Protein AF-A0A9Q0RYF2-F1 (afdb_monomer_lite)

pLDDT: mean 78.48, std 14.73, range [36.62, 96.44]

Structure (mmCIF, N/CA/C/O backbone):
data_AF-A0A9Q0RYF2-F1
#
_entry.id   AF-A0A9Q0RYF2-F1
#
loop_
_atom_site.group_PDB
_atom_site.id
_atom_site.type_symbol
_atom_site.label_atom_id
_atom_site.label_alt_id
_atom_site.label_comp_id
_atom_site.label_asym_id
_atom_site.label_entity_id
_atom_site.label_seq_id
_atom_site.pdbx_PDB_ins_code
_atom_site.Cartn_x
_atom_site.Cartn_y
_atom_site.Cartn_z
_atom_site.occupancy
_atom_site.B_iso_or_equiv
_atom_site.auth_seq_id
_atom_site.auth_com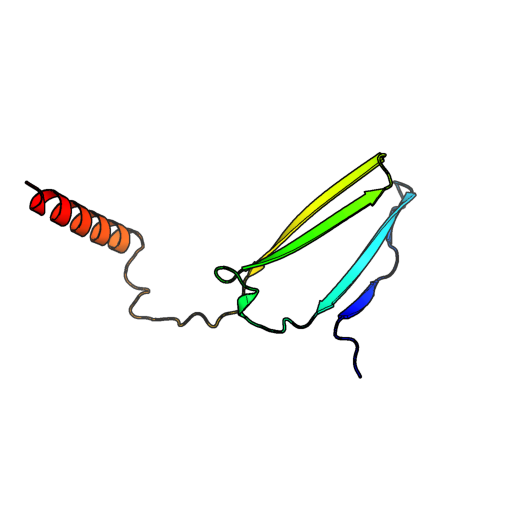p_id
_atom_site.auth_asym_id
_atom_site.auth_atom_id
_atom_site.pdbx_PDB_model_num
ATOM 1 N N . MET A 1 1 ? -10.111 -21.071 -15.976 1.00 36.62 1 MET A N 1
ATOM 2 C CA . MET A 1 1 ? -9.919 -19.615 -16.135 1.00 36.62 1 MET A CA 1
ATOM 3 C C . MET A 1 1 ? -9.477 -19.088 -14.778 1.00 36.62 1 MET A C 1
ATOM 5 O O . MET A 1 1 ? -10.282 -19.126 -13.859 1.00 36.62 1 MET A O 1
ATOM 9 N N . ALA A 1 2 ? -8.191 -18.773 -14.607 1.00 46.16 2 ALA A N 1
ATOM 10 C CA . ALA A 1 2 ? -7.652 -18.279 -13.338 1.00 46.16 2 ALA A CA 1
ATOM 11 C C . ALA A 1 2 ? -8.013 -16.795 -13.183 1.00 46.16 2 ALA A C 1
ATOM 13 O O . ALA A 1 2 ? -7.903 -16.042 -14.151 1.00 46.16 2 ALA A O 1
ATOM 14 N N . ASN A 1 3 ? -8.496 -16.393 -12.008 1.00 54.97 3 ASN A N 1
ATOM 15 C CA . ASN A 1 3 ? -8.778 -14.992 -11.723 1.00 54.97 3 ASN A CA 1
ATOM 16 C C . ASN A 1 3 ? -7.431 -14.244 -11.675 1.00 54.97 3 ASN A C 1
ATOM 18 O O . ASN A 1 3 ? -6.573 -14.640 -10.895 1.00 54.97 3 ASN A O 1
ATOM 22 N N . PRO A 1 4 ? -7.197 -13.203 -12.492 1.00 56.62 4 PRO A N 1
ATOM 23 C CA . PRO A 1 4 ? -5.914 -12.487 -12.521 1.00 56.62 4 PRO A CA 1
ATOM 24 C C . PRO A 1 4 ? -5.616 -11.686 -11.239 1.00 56.62 4 PRO A C 1
ATOM 26 O O . PRO A 1 4 ? -4.556 -11.067 -11.143 1.00 56.62 4 PRO A O 1
ATOM 29 N N . PHE A 1 5 ? -6.545 -11.696 -10.277 1.00 65.38 5 PHE A N 1
ATOM 30 C CA . PHE A 1 5 ? -6.442 -11.055 -8.973 1.00 65.38 5 PHE A CA 1
ATOM 31 C C . PHE A 1 5 ? -6.645 -12.091 -7.871 1.00 65.38 5 PHE A C 1
ATOM 33 O O . PHE A 1 5 ? -7.775 -12.351 -7.445 1.00 65.38 5 PHE A O 1
ATOM 40 N N . ASP A 1 6 ? -5.544 -12.665 -7.398 1.00 78.12 6 ASP A N 1
ATOM 41 C CA . ASP A 1 6 ? -5.572 -13.506 -6.210 1.00 78.12 6 ASP A CA 1
ATOM 42 C C . ASP A 1 6 ? -5.412 -12.611 -4.979 1.00 78.12 6 ASP A C 1
ATOM 44 O O . ASP A 1 6 ? -4.406 -11.923 -4.786 1.00 78.12 6 ASP A O 1
ATOM 48 N N . ILE A 1 7 ? -6.458 -12.583 -4.154 1.00 85.06 7 ILE A N 1
ATOM 49 C CA . ILE A 1 7 ? -6.458 -11.870 -2.878 1.00 85.06 7 ILE A CA 1
ATOM 50 C C . ILE A 1 7 ? -6.131 -12.880 -1.789 1.00 85.06 7 ILE A C 1
ATOM 52 O O . ILE A 1 7 ? -6.920 -13.785 -1.506 1.00 85.06 7 ILE A O 1
ATOM 56 N N . ILE A 1 8 ? -4.992 -12.684 -1.136 1.00 90.50 8 ILE A N 1
ATOM 57 C CA . ILE A 1 8 ? -4.598 -13.468 0.030 1.00 90.50 8 ILE A CA 1
ATOM 58 C C . ILE A 1 8 ? -5.131 -12.755 1.267 1.00 90.50 8 ILE A C 1
ATOM 60 O O . ILE A 1 8 ? -4.896 -11.565 1.466 1.00 90.50 8 ILE A O 1
ATOM 64 N N . LYS A 1 9 ? -5.870 -13.474 2.108 1.00 91.31 9 LYS A N 1
ATOM 65 C CA . LYS A 1 9 ? -6.337 -12.956 3.397 1.00 91.31 9 LYS A CA 1
ATOM 66 C C . LYS A 1 9 ? -5.449 -13.530 4.485 1.00 91.31 9 LYS A C 1
ATOM 68 O O . LYS A 1 9 ? -5.321 -14.747 4.577 1.00 91.31 9 LYS A O 1
ATOM 73 N N . TYR A 1 10 ? -4.856 -12.655 5.282 1.00 92.81 10 TYR A N 1
ATOM 74 C CA . TYR A 1 10 ? -4.101 -13.055 6.461 1.00 92.81 10 TYR A CA 1
ATOM 75 C C . TYR A 1 10 ? -5.007 -13.058 7.693 1.00 92.81 10 TYR A C 1
ATOM 77 O O . TYR A 1 10 ? -6.085 -12.450 7.688 1.00 92.81 10 TYR A O 1
ATOM 85 N N . ASP A 1 11 ? -4.557 -13.736 8.745 1.00 94.44 11 ASP A N 1
ATOM 86 C CA . ASP A 1 11 ? -5.271 -13.782 10.016 1.00 94.44 11 ASP A CA 1
ATOM 87 C C . ASP A 1 11 ? -5.405 -12.390 10.645 1.00 94.44 11 ASP A C 1
ATOM 89 O O . ASP A 1 11 ? -4.569 -11.500 10.464 1.00 94.44 11 ASP A O 1
ATOM 93 N N . VAL A 1 12 ? -6.495 -12.198 11.390 1.00 94.12 12 VAL A N 1
ATOM 94 C CA . VAL A 1 12 ? -6.771 -10.939 12.090 1.00 94.12 12 VAL A CA 1
ATOM 95 C C . VAL A 1 12 ? -5.861 -10.833 13.306 1.00 94.12 12 VAL A C 1
ATOM 97 O O . VAL A 1 12 ? -5.884 -11.699 14.181 1.00 94.12 12 VAL A O 1
ATOM 100 N N . ILE A 1 13 ? -5.113 -9.738 13.394 1.00 95.06 13 ILE A N 1
ATOM 101 C CA . ILE A 1 13 ? -4.261 -9.444 14.546 1.00 95.06 13 ILE A CA 1
ATOM 102 C C . ILE A 1 13 ? -5.054 -8.554 15.500 1.00 95.06 13 ILE A C 1
ATOM 104 O O . ILE A 1 13 ? -5.504 -7.474 15.116 1.00 95.06 13 ILE A O 1
ATOM 108 N N . LYS A 1 14 ? -5.242 -9.012 16.739 1.00 94.25 14 LYS A N 1
ATOM 109 C CA . LYS A 1 14 ? -5.893 -8.249 17.811 1.00 94.25 14 LYS A CA 1
ATOM 110 C C . LYS A 1 14 ? -4.835 -7.663 18.730 1.00 94.25 14 LYS A C 1
ATOM 112 O O . LYS A 1 14 ? -3.987 -8.398 19.228 1.00 94.25 14 LYS A O 1
ATOM 117 N N . ASP A 1 15 ? -4.912 -6.364 18.967 1.00 92.88 15 ASP A N 1
ATOM 118 C CA . ASP A 1 15 ? -4.081 -5.682 19.950 1.00 92.88 15 ASP A CA 1
ATOM 119 C C . ASP A 1 15 ? -4.713 -5.837 21.344 1.00 92.88 15 ASP A C 1
ATOM 121 O O . ASP A 1 15 ? -5.881 -5.493 21.558 1.00 92.88 15 ASP A O 1
ATOM 125 N N . ALA A 1 16 ? -3.949 -6.405 22.281 1.00 90.19 16 ALA A N 1
ATOM 126 C CA . ALA A 1 16 ? -4.409 -6.696 23.636 1.00 90.19 16 ALA A CA 1
ATOM 127 C C . ALA A 1 16 ? -4.620 -5.429 24.481 1.00 90.19 16 ALA A C 1
ATOM 129 O O . ALA A 1 16 ? -5.521 -5.412 25.323 1.00 90.19 16 ALA A O 1
ATOM 130 N N . ASP A 1 17 ? -3.843 -4.373 24.230 1.00 93.56 17 ASP A N 1
ATOM 131 C CA . ASP A 1 17 ? -3.864 -3.142 25.020 1.00 93.56 17 ASP A CA 1
ATOM 132 C C . ASP A 1 17 ? -4.943 -2.184 24.510 1.00 93.56 17 ASP A C 1
ATOM 134 O O . ASP A 1 17 ? -5.685 -1.582 25.290 1.00 93.56 17 ASP A O 1
ATOM 138 N N . THR A 1 18 ? -5.081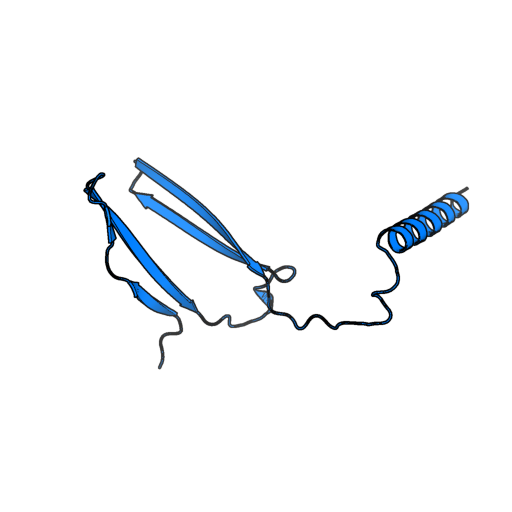 -2.071 23.186 1.00 93.12 18 THR A N 1
ATOM 139 C CA . THR A 1 18 ? -6.012 -1.115 22.563 1.00 93.12 18 THR A CA 1
ATOM 140 C C . THR A 1 18 ? -7.373 -1.715 22.207 1.00 93.12 18 THR A C 1
ATOM 142 O O . THR A 1 18 ? -8.311 -0.971 21.917 1.00 93.12 18 THR A O 1
ATOM 145 N N . LYS A 1 19 ? -7.515 -3.051 22.246 1.00 91.50 19 LYS A N 1
ATOM 146 C CA . LYS A 1 19 ? -8.692 -3.805 21.760 1.00 91.50 19 LYS A CA 1
ATOM 147 C C . LYS A 1 19 ? -9.012 -3.564 20.278 1.00 91.50 19 LYS A C 1
ATOM 149 O O . LYS A 1 19 ? -10.141 -3.805 19.846 1.00 91.50 19 LYS A O 1
ATOM 154 N N . LEU A 1 20 ? -8.043 -3.083 19.502 1.00 92.44 20 LEU A N 1
ATOM 155 C CA . LEU A 1 20 ? -8.195 -2.847 18.070 1.00 92.44 20 LEU A CA 1
ATOM 156 C C . LEU A 1 20 ? -7.886 -4.111 17.260 1.00 92.44 20 LEU A C 1
ATOM 158 O O . LEU A 1 20 ? -7.112 -4.976 17.672 1.00 92.44 20 LEU A O 1
ATOM 162 N N . GLU A 1 21 ? -8.499 -4.202 16.081 1.00 93.38 21 GLU A N 1
ATOM 163 C CA . GLU A 1 21 ? -8.293 -5.284 15.119 1.00 93.38 21 GLU A CA 1
ATOM 164 C C . GLU A 1 21 ? -7.581 -4.764 13.870 1.00 93.38 21 GLU A C 1
ATOM 166 O O . GLU A 1 21 ? -8.028 -3.809 13.237 1.00 93.38 21 GLU A O 1
ATOM 171 N N . THR A 1 22 ? -6.502 -5.438 13.479 1.00 92.19 22 THR A N 1
ATOM 172 C CA . THR A 1 22 ? -5.795 -5.211 12.218 1.00 92.19 22 THR A CA 1
ATOM 173 C C . THR A 1 22 ? -6.115 -6.340 11.249 1.00 92.19 22 THR A C 1
ATOM 175 O O . THR A 1 22 ? -5.938 -7.519 11.564 1.00 92.19 22 THR A O 1
ATOM 178 N N . ARG A 1 23 ? -6.571 -5.977 10.046 1.00 91.06 23 ARG A N 1
ATOM 179 C CA . ARG A 1 23 ? -6.757 -6.910 8.931 1.00 91.06 23 ARG A CA 1
ATOM 180 C C . ARG A 1 23 ? -5.761 -6.610 7.825 1.00 91.06 23 ARG A C 1
ATOM 182 O O . ARG A 1 23 ? -5.674 -5.472 7.372 1.00 91.06 23 ARG A O 1
ATOM 189 N N . THR A 1 24 ? -5.096 -7.653 7.347 1.00 92.12 24 THR A N 1
ATOM 190 C CA . THR A 1 24 ? -4.119 -7.555 6.261 1.00 92.12 24 THR A CA 1
ATOM 191 C C . THR A 1 24 ? -4.606 -8.346 5.054 1.00 92.12 24 THR A C 1
ATOM 193 O O . THR A 1 24 ? -5.058 -9.487 5.182 1.00 92.12 24 THR A O 1
ATOM 196 N N . ILE A 1 25 ? -4.497 -7.739 3.871 1.00 90.81 25 ILE A N 1
ATOM 197 C CA . ILE A 1 25 ? -4.736 -8.397 2.585 1.00 90.81 25 ILE A CA 1
ATOM 198 C C . ILE A 1 25 ? -3.469 -8.335 1.733 1.00 90.81 25 ILE A C 1
ATOM 200 O O . ILE A 1 25 ? -2.808 -7.301 1.661 1.00 90.81 25 ILE A O 1
ATOM 204 N N . GLY A 1 26 ? -3.131 -9.452 1.100 1.00 89.75 26 GLY A N 1
ATOM 205 C CA . GLY A 1 26 ? -2.111 -9.542 0.065 1.00 89.75 26 GLY A CA 1
ATOM 206 C C . GLY A 1 26 ? -2.772 -9.413 -1.300 1.00 89.75 26 GLY A C 1
ATOM 207 O O . GLY A 1 26 ? -3.782 -10.068 -1.560 1.00 89.75 26 GLY A O 1
ATOM 208 N N . LEU A 1 27 ? -2.218 -8.561 -2.159 1.00 86.56 27 LEU A N 1
ATOM 209 C CA . LEU A 1 27 ? -2.707 -8.346 -3.518 1.00 86.56 27 LEU A CA 1
ATOM 210 C C . LEU A 1 27 ? -1.712 -8.948 -4.503 1.00 86.56 27 LEU A C 1
ATOM 212 O O . LEU A 1 27 ? -0.589 -8.459 -4.615 1.00 86.56 27 LEU A O 1
ATOM 216 N N . HIS A 1 28 ? -2.119 -10.000 -5.211 1.00 86.38 28 HIS A N 1
ATOM 217 C CA . HIS A 1 28 ? -1.356 -10.558 -6.320 1.00 86.38 28 HIS A CA 1
ATOM 218 C C . HIS A 1 28 ? -2.048 -10.169 -7.621 1.00 86.38 28 HIS A C 1
ATOM 220 O O . HIS A 1 28 ? -3.202 -10.529 -7.853 1.00 86.38 28 HIS A O 1
ATOM 226 N N . PHE A 1 29 ? -1.349 -9.416 -8.464 1.00 79.62 29 PHE A N 1
ATOM 227 C CA . PHE A 1 29 ? -1.854 -9.002 -9.764 1.00 79.62 29 PHE A CA 1
ATOM 228 C C . PHE A 1 29 ? -0.751 -9.099 -10.810 1.00 79.62 29 PHE A C 1
ATOM 230 O O . PHE A 1 29 ? 0.412 -8.789 -10.551 1.00 79.62 29 PHE A O 1
ATOM 237 N N . LEU A 1 30 ? -1.133 -9.529 -12.008 1.00 81.19 30 LEU A N 1
ATOM 238 C CA . LEU A 1 30 ? -0.263 -9.486 -13.174 1.00 81.19 30 LEU A CA 1
ATOM 239 C C . LEU A 1 30 ? -0.444 -8.147 -13.878 1.00 81.19 30 LEU A C 1
ATOM 241 O O . LEU A 1 30 ? -1.568 -7.724 -14.151 1.00 81.19 30 LEU A O 1
ATOM 245 N N . LEU A 1 31 ? 0.667 -7.489 -14.193 1.00 80.81 31 LEU A N 1
ATOM 246 C CA . LEU A 1 31 ? 0.647 -6.267 -14.986 1.00 80.81 31 LEU A CA 1
ATOM 247 C C . LEU A 1 31 ? 0.609 -6.647 -16.471 1.00 80.81 31 LEU A C 1
ATOM 249 O O . LEU A 1 31 ? 1.558 -7.257 -16.961 1.00 80.81 31 LEU A O 1
ATOM 253 N N . PRO A 1 32 ? -0.462 -6.302 -17.207 1.00 71.00 32 PRO A N 1
ATOM 254 C CA . PRO A 1 32 ? -0.628 -6.737 -18.592 1.00 71.00 32 PRO A CA 1
ATOM 255 C C . PRO A 1 32 ? 0.315 -6.026 -19.574 1.00 71.00 32 PRO A C 1
ATOM 257 O O . PRO A 1 32 ? 0.454 -6.468 -20.710 1.00 71.00 32 PRO A O 1
ATOM 260 N N . SER A 1 33 ? 0.942 -4.914 -19.176 1.00 75.75 33 SER A N 1
ATOM 261 C CA . SER A 1 33 ? 1.853 -4.154 -20.032 1.00 75.75 33 SER A CA 1
ATOM 262 C C . SER A 1 33 ? 2.880 -3.359 -19.215 1.00 75.75 33 SER A C 1
ATOM 264 O O . SER A 1 33 ? 2.496 -2.728 -18.224 1.00 75.75 33 SER A O 1
ATOM 266 N N . PRO A 1 34 ? 4.149 -3.285 -19.665 1.00 72.56 34 PRO A N 1
ATOM 267 C CA . PRO A 1 34 ? 5.163 -2.393 -19.095 1.00 72.56 34 PRO A CA 1
ATOM 268 C C . PRO A 1 34 ? 4.795 -0.903 -19.160 1.00 72.56 34 PRO A C 1
ATOM 270 O O . PRO A 1 34 ? 5.336 -0.105 -18.405 1.00 72.56 34 PRO A O 1
ATOM 273 N N . LEU A 1 35 ? 3.850 -0.507 -20.026 1.00 73.38 35 LEU A N 1
ATOM 274 C CA . LEU A 1 35 ? 3.412 0.890 -20.170 1.00 73.38 35 LEU A CA 1
ATOM 275 C C . LEU A 1 35 ? 2.761 1.466 -18.901 1.00 73.38 35 LEU A C 1
ATOM 277 O O . LEU A 1 35 ? 2.644 2.682 -18.777 1.00 73.38 35 LEU A O 1
ATOM 281 N N . LEU A 1 36 ? 2.343 0.609 -17.964 1.00 81.19 36 LEU A N 1
ATOM 282 C CA . LEU A 1 36 ? 1.820 1.031 -16.663 1.00 81.19 36 LEU A CA 1
ATOM 283 C C . LEU A 1 36 ? 2.917 1.582 -15.738 1.00 81.19 36 LEU A C 1
ATOM 285 O O . LEU A 1 36 ? 2.607 2.319 -14.802 1.00 81.19 36 LEU A O 1
ATOM 289 N N . PHE A 1 37 ? 4.188 1.272 -16.011 1.00 84.06 37 PHE A N 1
ATOM 290 C CA . PHE A 1 37 ? 5.319 1.885 -15.328 1.00 84.06 37 PHE A CA 1
ATOM 291 C C . PHE A 1 37 ? 5.663 3.221 -15.982 1.00 84.06 37 PHE A C 1
ATOM 293 O O . PHE A 1 37 ? 6.375 3.312 -16.988 1.00 84.06 37 PHE A O 1
ATOM 300 N N . VAL A 1 38 ? 5.189 4.302 -15.373 1.00 81.81 38 VAL A N 1
ATOM 301 C CA . VAL A 1 38 ? 5.522 5.656 -15.809 1.00 81.81 38 VAL A CA 1
ATOM 302 C C . VAL A 1 38 ? 6.896 6.003 -15.251 1.00 81.81 38 VAL A C 1
ATOM 304 O O . VAL A 1 38 ? 7.086 6.067 -14.040 1.00 81.81 38 VAL A O 1
ATOM 307 N N . LYS A 1 39 ? 7.874 6.214 -16.140 1.00 82.38 39 LYS A N 1
ATOM 308 C CA . LYS A 1 39 ? 9.283 6.458 -15.769 1.00 82.38 39 LYS A CA 1
ATOM 309 C C . LYS A 1 39 ? 9.875 5.350 -14.882 1.00 82.38 39 LYS A C 1
ATOM 311 O O . LYS A 1 39 ? 10.659 5.635 -13.985 1.00 82.38 39 LYS A O 1
ATOM 316 N N . GLY A 1 40 ? 9.485 4.099 -15.129 1.00 83.31 40 GLY A N 1
ATOM 317 C CA . GLY A 1 40 ? 9.962 2.965 -14.339 1.00 83.31 40 GLY A CA 1
ATOM 318 C C . GLY A 1 40 ? 9.309 2.848 -12.964 1.00 83.31 40 GLY A C 1
ATOM 319 O O . GLY A 1 40 ? 9.836 2.141 -12.121 1.00 83.31 40 GLY A O 1
ATOM 320 N N . LYS A 1 41 ? 8.182 3.529 -12.709 1.00 87.62 41 LYS A N 1
ATOM 321 C CA . LYS A 1 41 ? 7.453 3.433 -11.439 1.00 87.62 41 LYS A CA 1
ATOM 322 C C . LYS A 1 41 ? 5.994 3.096 -11.667 1.00 87.62 41 LYS A C 1
ATOM 324 O O . LYS A 1 41 ? 5.321 3.728 -12.480 1.00 87.62 41 LYS A O 1
ATOM 329 N N . LEU A 1 42 ? 5.498 2.134 -10.906 1.00 88.75 42 LEU A N 1
ATOM 330 C CA . LEU A 1 42 ? 4.082 1.841 -10.783 1.00 88.75 42 LEU A CA 1
ATOM 331 C C . LEU A 1 42 ? 3.544 2.543 -9.540 1.00 88.75 42 LEU A C 1
ATOM 333 O O . LEU A 1 42 ? 4.086 2.385 -8.449 1.00 88.75 42 LEU A O 1
ATOM 337 N N . MET A 1 43 ? 2.461 3.294 -9.699 1.00 91.00 43 MET A N 1
ATOM 338 C CA . MET A 1 43 ? 1.776 3.944 -8.587 1.00 91.00 43 MET A CA 1
ATOM 339 C C . MET A 1 43 ? 0.621 3.069 -8.093 1.00 91.00 43 MET A C 1
ATOM 341 O O . MET A 1 43 ? -0.245 2.679 -8.872 1.00 91.00 43 MET A O 1
ATOM 345 N N . LEU A 1 44 ? 0.592 2.801 -6.790 1.00 89.38 44 LEU A N 1
ATOM 346 C CA . LEU A 1 44 ? -0.511 2.154 -6.089 1.00 89.38 44 LEU A CA 1
ATOM 347 C C . LEU A 1 44 ? -1.136 3.140 -5.109 1.00 89.38 44 LEU A C 1
ATOM 349 O O . LEU A 1 44 ? -0.440 3.727 -4.285 1.00 89.38 44 LEU A O 1
ATOM 353 N N . GLN A 1 45 ? -2.454 3.285 -5.174 1.00 92.88 45 GLN A N 1
ATOM 354 C CA . GLN A 1 45 ? -3.226 4.132 -4.273 1.00 92.88 45 GLN A CA 1
ATOM 355 C C . GLN A 1 45 ? -4.220 3.259 -3.512 1.00 92.88 45 GLN A C 1
ATOM 357 O O . GLN A 1 45 ? -5.009 2.530 -4.111 1.00 92.88 45 GLN A O 1
ATOM 362 N N . CYS A 1 46 ? -4.168 3.331 -2.186 1.00 90.81 46 CYS A N 1
ATOM 363 C CA . CYS A 1 46 ? -5.125 2.695 -1.295 1.00 90.81 46 CYS A CA 1
ATOM 364 C C . CYS A 1 46 ? -5.952 3.785 -0.620 1.00 90.81 46 CYS A C 1
ATOM 366 O O . CYS A 1 46 ? -5.390 4.688 0.001 1.00 90.81 46 CYS A O 1
ATOM 368 N N . THR A 1 47 ? -7.274 3.702 -0.746 1.00 94.38 47 THR A N 1
ATOM 369 C CA . THR A 1 47 ? -8.212 4.621 -0.101 1.00 94.38 47 THR A CA 1
ATOM 370 C C . THR A 1 47 ? -9.117 3.852 0.853 1.00 94.38 47 THR A C 1
ATOM 372 O O . THR A 1 47 ? -9.671 2.807 0.516 1.00 94.38 47 THR A O 1
ATOM 375 N N . ALA A 1 48 ? -9.262 4.371 2.068 1.00 92.19 48 ALA A N 1
ATOM 376 C CA . ALA A 1 48 ? -10.158 3.854 3.089 1.00 92.19 48 ALA A CA 1
ATOM 377 C C . ALA A 1 48 ? -11.198 4.926 3.414 1.00 92.19 48 ALA A C 1
ATOM 379 O O . ALA A 1 48 ? -10.847 6.033 3.822 1.00 92.19 48 ALA A O 1
ATOM 380 N N . ARG A 1 49 ? -12.483 4.600 3.240 1.00 94.50 49 ARG A N 1
ATOM 381 C CA . ARG A 1 49 ? -13.599 5.512 3.508 1.00 94.50 49 ARG A CA 1
ATOM 382 C C . ARG A 1 49 ? -14.655 4.840 4.379 1.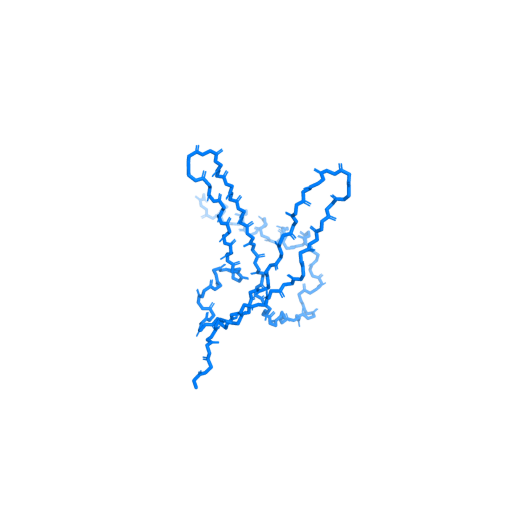00 94.50 49 ARG A C 1
ATOM 384 O O . ARG A 1 49 ? -15.107 3.745 4.056 1.00 94.50 49 ARG A O 1
ATOM 391 N N . ILE A 1 50 ? -15.084 5.522 5.440 1.00 93.56 50 ILE A N 1
ATOM 392 C CA . ILE A 1 50 ? -16.221 5.125 6.281 1.00 93.56 50 ILE A CA 1
ATOM 393 C C . ILE A 1 50 ? -17.224 6.280 6.271 1.00 93.56 50 ILE A C 1
ATOM 395 O O . ILE A 1 50 ? -17.051 7.259 6.999 1.00 93.56 50 ILE A O 1
ATOM 399 N N . HIS A 1 51 ? -18.255 6.175 5.425 1.00 94.38 51 HIS A N 1
ATOM 400 C CA . HIS A 1 51 ? -19.242 7.239 5.185 1.00 94.38 51 HIS A CA 1
ATOM 401 C C . HIS A 1 51 ? -18.565 8.616 5.028 1.00 94.38 51 HIS A C 1
ATOM 403 O O . HIS A 1 51 ? -17.677 8.761 4.184 1.00 94.38 51 HIS A O 1
ATOM 409 N N . ASP A 1 52 ? -18.951 9.581 5.866 1.00 90.44 52 ASP A N 1
ATOM 410 C CA . ASP A 1 52 ? -18.364 10.922 5.947 1.00 90.44 52 ASP A CA 1
ATOM 411 C C . ASP A 1 52 ? -17.582 11.128 7.261 1.00 90.44 52 ASP A C 1
ATOM 413 O O . ASP A 1 52 ? -17.244 12.249 7.627 1.00 90.44 52 ASP A O 1
ATOM 417 N N . LEU A 1 53 ? -17.304 10.042 7.992 1.00 94.62 53 LEU A N 1
ATOM 418 C CA . LEU A 1 53 ? -16.620 10.074 9.290 1.00 94.62 53 LEU A CA 1
ATOM 419 C C . LEU A 1 53 ? -15.113 9.855 9.166 1.00 94.62 53 LEU A C 1
ATOM 421 O O . LEU A 1 53 ? -14.350 10.283 10.028 1.00 94.62 53 LEU A O 1
ATOM 425 N N . TYR A 1 54 ? -14.682 9.154 8.120 1.00 92.00 54 TYR A N 1
ATOM 426 C CA . TYR A 1 54 ? -13.283 8.802 7.939 1.00 92.00 54 TYR A CA 1
ATOM 427 C C . TYR A 1 54 ? -12.936 8.702 6.459 1.00 92.00 54 TYR A C 1
ATOM 429 O O . TYR A 1 54 ? -13.616 8.009 5.698 1.00 92.00 54 TYR A O 1
ATOM 437 N N . TYR A 1 55 ? -11.852 9.369 6.077 1.00 95.31 55 TYR A N 1
ATOM 438 C CA . TYR A 1 55 ? -11.202 9.239 4.783 1.00 95.31 55 TYR A CA 1
ATOM 439 C C . TYR A 1 55 ? -9.694 9.195 5.011 1.00 95.31 55 TYR A C 1
ATOM 441 O O . TYR A 1 55 ? -9.133 10.077 5.660 1.00 95.31 55 TYR A O 1
ATOM 449 N N . SER A 1 56 ? -9.042 8.168 4.484 1.00 94.62 56 SER A N 1
ATOM 450 C CA . SER A 1 56 ? -7.591 8.052 4.487 1.00 94.62 56 SER A CA 1
ATOM 451 C C . SER A 1 56 ? -7.120 7.557 3.134 1.00 94.62 56 SER A C 1
ATOM 453 O O . SER A 1 56 ? -7.760 6.715 2.504 1.00 94.62 56 SER A O 1
ATOM 455 N N . GLU A 1 57 ? -5.994 8.093 2.693 1.00 96.44 57 GLU A N 1
ATOM 456 C CA . GLU A 1 57 ? -5.384 7.769 1.420 1.00 96.44 57 GLU A CA 1
ATOM 457 C C . GLU A 1 57 ? -3.891 7.558 1.613 1.00 96.44 57 GLU A C 1
ATOM 459 O O . GLU A 1 57 ? -3.216 8.324 2.303 1.00 96.44 57 GLU A O 1
ATOM 464 N N . VAL A 1 58 ? -3.376 6.509 0.981 1.00 95.62 58 VAL A N 1
ATOM 465 C CA . VAL A 1 58 ? -1.952 6.204 0.953 1.00 95.62 58 VAL A CA 1
ATOM 466 C C . VAL A 1 58 ? -1.546 5.897 -0.479 1.00 95.62 58 VAL A C 1
ATOM 468 O O . VAL A 1 58 ? -2.128 5.025 -1.123 1.00 95.62 58 VAL A O 1
ATOM 471 N N . ILE A 1 59 ? -0.507 6.585 -0.952 1.00 95.00 59 ILE A N 1
ATOM 472 C CA . ILE A 1 59 ? 0.119 6.342 -2.253 1.00 95.00 59 ILE A CA 1
ATOM 473 C C . ILE A 1 59 ? 1.476 5.671 -2.033 1.00 95.00 59 ILE A C 1
ATOM 475 O O . ILE A 1 59 ? 2.268 6.087 -1.181 1.00 95.00 59 ILE A O 1
ATOM 479 N N . LYS A 1 60 ? 1.750 4.621 -2.803 1.00 91.81 60 LYS A N 1
ATOM 480 C CA . LYS A 1 60 ? 3.022 3.900 -2.833 1.00 91.81 60 LYS A CA 1
ATOM 481 C C . LYS A 1 60 ? 3.516 3.772 -4.265 1.00 91.81 60 LYS A C 1
ATOM 483 O O . LYS A 1 60 ? 2.723 3.609 -5.186 1.00 91.81 60 LYS A O 1
ATOM 488 N N . PHE A 1 61 ? 4.831 3.823 -4.431 1.00 91.12 61 PHE A N 1
ATOM 489 C CA . PHE A 1 61 ? 5.490 3.605 -5.712 1.00 91.12 61 PHE A CA 1
ATOM 490 C C . PHE A 1 61 ? 6.268 2.295 -5.657 1.00 91.12 61 PHE A C 1
ATOM 492 O O . PHE A 1 61 ? 6.978 2.041 -4.684 1.00 91.12 61 PHE A O 1
ATOM 499 N N . ILE A 1 62 ? 6.109 1.475 -6.688 1.00 88.62 62 ILE A N 1
ATOM 500 C CA . ILE A 1 62 ? 6.887 0.260 -6.911 1.00 88.62 62 ILE A CA 1
ATOM 501 C C . ILE A 1 62 ? 7.801 0.543 -8.095 1.00 88.62 62 ILE A C 1
ATOM 503 O O . ILE A 1 62 ? 7.322 0.876 -9.179 1.00 88.62 62 ILE A O 1
ATOM 507 N N . GLU A 1 63 ? 9.106 0.443 -7.878 1.00 87.62 63 GLU A N 1
ATOM 508 C CA . GLU A 1 63 ? 10.087 0.575 -8.952 1.00 87.62 63 GLU A CA 1
ATOM 509 C C . GLU A 1 63 ? 10.012 -0.649 -9.875 1.00 87.62 63 GLU A C 1
ATOM 511 O O . GLU A 1 63 ? 9.821 -1.781 -9.431 1.00 87.62 63 GLU A O 1
ATOM 516 N N . GLU A 1 64 ? 10.140 -0.411 -11.172 1.00 84.12 64 GLU A N 1
ATOM 517 C CA . GLU A 1 64 ? 10.230 -1.453 -12.180 1.00 84.12 64 GLU A CA 1
ATOM 518 C C . GLU A 1 64 ? 11.584 -2.147 -12.067 1.00 84.12 64 GLU A C 1
ATOM 520 O O . GLU A 1 64 ? 12.631 -1.497 -12.135 1.00 84.12 64 GLU A O 1
ATOM 525 N N . ASP A 1 65 ? 11.569 -3.472 -11.947 1.00 78.69 65 ASP A N 1
ATOM 526 C CA . ASP A 1 65 ? 12.781 -4.289 -11.981 1.00 78.69 65 ASP A CA 1
ATOM 527 C C . ASP A 1 65 ? 13.286 -4.403 -13.427 1.00 78.69 65 ASP A C 1
ATOM 529 O O . ASP A 1 65 ? 13.096 -5.405 -14.120 1.00 78.69 65 ASP A O 1
ATOM 533 N N . ARG A 1 66 ? 13.845 -3.304 -13.944 1.00 70.94 66 ARG A N 1
ATOM 534 C CA . ARG A 1 66 ? 14.527 -3.298 -15.239 1.00 70.94 66 ARG A CA 1
ATOM 535 C C . ARG A 1 66 ? 15.974 -3.730 -15.030 1.00 70.94 66 ARG A C 1
ATOM 537 O O . ARG A 1 66 ? 16.637 -3.173 -14.153 1.00 70.94 66 ARG A O 1
ATOM 544 N N . PRO A 1 67 ? 16.516 -4.626 -15.872 1.00 70.25 67 PRO A N 1
ATOM 545 C CA . PRO A 1 67 ? 17.936 -4.936 -15.839 1.00 70.25 67 PRO A CA 1
ATOM 546 C C . PRO A 1 67 ? 18.740 -3.651 -16.077 1.00 70.25 67 PRO A C 1
ATOM 548 O O . PRO A 1 67 ? 18.740 -3.084 -17.171 1.00 70.25 67 PRO A O 1
ATOM 551 N N . GLN A 1 68 ? 19.407 -3.176 -15.025 1.00 61.97 68 GLN A N 1
ATOM 552 C CA . GLN A 1 68 ? 20.359 -2.076 -15.102 1.00 61.97 68 GLN A CA 1
ATOM 553 C C . GLN A 1 68 ? 21.561 -2.593 -15.892 1.00 61.97 68 GLN A C 1
ATOM 555 O O . GLN A 1 68 ? 22.287 -3.474 -15.426 1.00 61.97 68 GLN A O 1
ATOM 560 N N . VAL A 1 69 ? 21.761 -2.093 -17.112 1.00 62.09 69 VAL A N 1
ATOM 561 C CA . VAL A 1 69 ? 22.966 -2.423 -17.874 1.00 62.09 69 VAL A CA 1
ATOM 562 C C . VAL A 1 69 ? 24.139 -1.754 -17.161 1.00 62.09 69 VAL A C 1
ATOM 564 O O . VAL A 1 69 ? 24.334 -0.545 -17.260 1.00 62.09 69 VAL A O 1
ATOM 567 N N . TYR A 1 70 ? 24.891 -2.535 -16.387 1.00 57.91 70 TYR A N 1
ATOM 568 C CA . TYR A 1 70 ? 26.126 -2.074 -15.769 1.00 57.91 70 TYR A CA 1
ATOM 569 C C . TYR A 1 70 ? 27.151 -1.846 -16.880 1.00 57.91 70 TYR A C 1
ATOM 571 O O . TYR A 1 70 ? 27.602 -2.797 -17.517 1.00 57.91 70 TYR A O 1
ATOM 579 N N . PHE A 1 71 ? 27.495 -0.584 -17.133 1.00 62.53 71 PHE A N 1
ATOM 580 C CA . PHE A 1 71 ? 28.583 -0.211 -18.031 1.00 62.53 71 PHE A CA 1
ATOM 581 C C . PHE A 1 71 ? 29.827 0.096 -17.186 1.00 62.53 71 PHE A C 1
ATOM 583 O O . PHE A 1 71 ? 29.905 1.182 -16.607 1.00 62.53 71 PHE A O 1
ATOM 590 N N . PRO A 1 72 ? 30.836 -0.795 -17.141 1.00 58.56 72 PRO A N 1
ATOM 591 C CA . PRO A 1 72 ? 32.082 -0.544 -16.410 1.00 58.56 72 PRO A CA 1
ATOM 592 C C . PRO A 1 72 ? 32.829 0.705 -16.905 1.00 58.56 72 PRO A C 1
ATOM 594 O O . PRO A 1 72 ? 33.658 1.267 -16.202 1.00 58.56 72 PRO A O 1
ATOM 597 N N . SER A 1 73 ? 32.548 1.159 -18.130 1.00 58.44 73 SER A N 1
ATOM 598 C CA . SER A 1 73 ? 33.128 2.375 -18.707 1.00 58.44 73 SER A CA 1
ATOM 599 C C . SER A 1 73 ? 32.492 3.676 -18.201 1.00 58.44 73 SER A C 1
ATOM 601 O O . SER A 1 73 ? 33.051 4.740 -18.442 1.00 58.44 73 SER A O 1
ATOM 603 N N . LEU A 1 74 ? 31.332 3.615 -17.536 1.00 53.97 74 LEU A N 1
ATOM 604 C CA . LEU A 1 74 ? 30.644 4.769 -16.936 1.00 53.97 74 LEU A CA 1
ATOM 605 C C . LEU A 1 74 ? 30.830 4.850 -15.417 1.00 53.97 74 LEU A C 1
ATOM 607 O O . LEU A 1 74 ? 30.580 5.900 -14.844 1.00 53.97 74 LEU A O 1
ATOM 611 N N . SER A 1 75 ? 31.321 3.792 -14.766 1.00 52.09 75 SER A N 1
ATOM 612 C CA . SER A 1 75 ? 31.604 3.789 -13.323 1.00 52.09 75 SER A CA 1
ATOM 613 C C . SER A 1 75 ? 32.880 4.543 -12.921 1.00 52.09 75 SER A C 1
ATOM 615 O O . SER A 1 75 ? 33.206 4.575 -11.740 1.00 52.09 75 SER A O 1
ATOM 617 N N . TYR A 1 76 ? 33.621 5.111 -13.881 1.00 52.47 76 TYR A N 1
ATOM 618 C CA . TYR A 1 76 ? 34.865 5.851 -13.628 1.00 52.47 76 TYR A CA 1
ATOM 619 C C . TYR A 1 76 ? 34.739 7.369 -13.719 1.00 52.47 76 TYR A C 1
ATOM 621 O O . TYR A 1 76 ? 35.684 8.046 -13.336 1.00 52.47 76 TYR A O 1
ATOM 629 N N . LEU A 1 77 ? 33.619 7.906 -14.207 1.00 56.09 77 LEU A N 1
ATOM 630 C CA . LEU A 1 77 ? 33.389 9.343 -14.102 1.00 56.09 77 LEU A CA 1
ATOM 631 C C . LEU A 1 77 ? 32.719 9.570 -12.758 1.00 56.09 77 LEU A C 1
ATOM 633 O O . LEU A 1 77 ? 31.569 9.173 -12.570 1.00 56.09 77 LEU A O 1
ATOM 637 N N . SER A 1 78 ? 33.459 10.141 -11.811 1.00 62.00 78 SER A N 1
ATOM 638 C CA . SER A 1 78 ? 32.850 10.588 -10.563 1.00 62.00 78 SER A CA 1
ATOM 639 C C . SER A 1 78 ? 31.728 11.579 -10.889 1.00 62.00 78 SER A C 1
ATOM 641 O O . SER A 1 78 ? 31.779 12.291 -11.897 1.00 62.00 78 SER A O 1
ATOM 643 N N . ASP A 1 79 ? 30.699 11.640 -10.043 1.00 59.72 79 ASP A N 1
ATOM 644 C CA . ASP A 1 79 ? 29.574 12.567 -10.231 1.00 59.72 79 ASP A CA 1
ATOM 645 C C . ASP A 1 79 ? 30.046 14.033 -10.380 1.00 59.72 79 ASP A C 1
ATOM 647 O O . ASP A 1 79 ? 29.400 14.84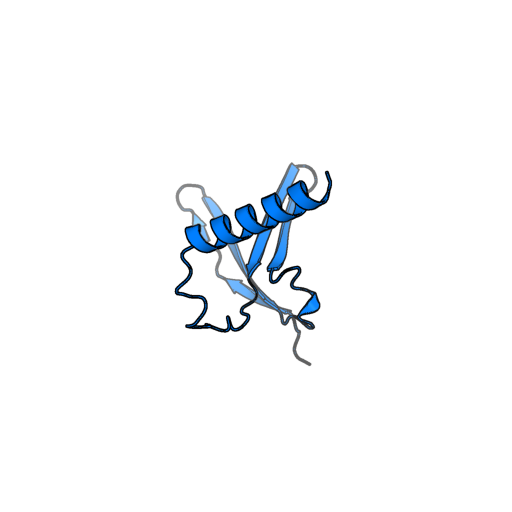4 -11.047 1.00 59.72 79 ASP A O 1
ATOM 651 N N . GLU A 1 80 ? 31.218 14.366 -9.827 1.00 61.09 80 GLU A N 1
ATOM 652 C CA . GLU A 1 80 ? 31.900 15.650 -10.017 1.00 61.09 80 GLU A CA 1
ATOM 653 C C . GLU A 1 80 ? 32.348 15.887 -11.464 1.00 61.09 80 GLU A C 1
ATOM 655 O O . GLU A 1 80 ? 32.111 16.971 -11.996 1.00 61.09 80 GLU A O 1
ATOM 660 N N . GLU A 1 81 ? 32.922 14.889 -12.141 1.00 61.19 81 GLU A N 1
ATOM 661 C CA . GLU A 1 81 ? 33.390 15.024 -13.526 1.00 61.19 81 GLU A CA 1
ATOM 662 C C . GLU A 1 81 ? 32.230 15.124 -14.526 1.00 61.19 81 GLU A C 1
ATOM 664 O O . GLU A 1 81 ? 32.328 15.852 -15.517 1.00 61.19 81 GLU A O 1
ATOM 669 N N . TYR A 1 82 ? 31.106 14.444 -14.267 1.00 64.06 82 TYR A N 1
ATOM 670 C CA . TYR A 1 82 ? 29.892 14.586 -15.080 1.00 64.06 82 TYR A CA 1
ATOM 671 C C . TYR A 1 82 ? 29.308 15.999 -14.966 1.00 64.06 82 TYR A C 1
ATOM 673 O O . TYR A 1 82 ? 28.995 16.629 -15.982 1.00 64.06 82 TYR A O 1
ATOM 681 N N . ASN A 1 83 ? 29.229 16.528 -13.743 1.00 64.12 83 ASN A N 1
ATOM 682 C CA . ASN A 1 83 ? 28.737 17.881 -13.502 1.00 64.12 83 ASN A CA 1
ATOM 683 C C . ASN A 1 83 ? 29.674 18.937 -14.103 1.00 64.12 83 ASN A C 1
ATOM 685 O O . ASN A 1 83 ? 29.206 19.808 -14.835 1.00 64.12 83 ASN A O 1
ATOM 689 N N . GLN A 1 84 ? 30.992 18.797 -13.934 1.00 71.31 84 GLN A N 1
ATOM 690 C CA . GLN A 1 84 ? 31.972 19.690 -14.564 1.00 71.31 84 GLN A CA 1
ATOM 691 C C . GLN A 1 84 ? 31.915 19.652 -16.091 1.00 71.31 84 GLN A C 1
ATOM 693 O O . GLN A 1 84 ? 32.027 20.691 -16.746 1.00 71.31 84 GLN A O 1
ATOM 698 N N . ARG A 1 85 ? 31.723 18.472 -16.691 1.00 66.81 85 ARG A N 1
ATOM 699 C CA . ARG A 1 85 ? 31.614 18.344 -18.148 1.00 66.81 85 ARG A CA 1
ATOM 700 C C . ARG A 1 85 ? 30.376 19.055 -18.682 1.00 66.81 85 ARG A C 1
ATOM 702 O O . ARG A 1 85 ? 30.469 19.738 -19.698 1.00 66.81 85 ARG A O 1
ATOM 709 N N . ASN A 1 86 ? 29.253 18.948 -17.983 1.00 69.69 86 ASN A N 1
ATOM 710 C CA . ASN A 1 86 ? 28.016 19.615 -18.379 1.00 69.69 86 ASN A CA 1
ATOM 711 C C . ASN A 1 86 ? 28.080 21.134 -18.163 1.00 69.69 86 ASN A C 1
ATOM 713 O O . ASN A 1 86 ? 27.619 21.885 -19.022 1.00 69.69 86 ASN A O 1
ATOM 717 N N . GLU A 1 87 ? 28.714 21.606 -17.087 1.00 74.50 87 GLU A N 1
ATOM 718 C CA . GLU A 1 87 ? 28.946 23.040 -16.858 1.00 74.50 87 GLU A CA 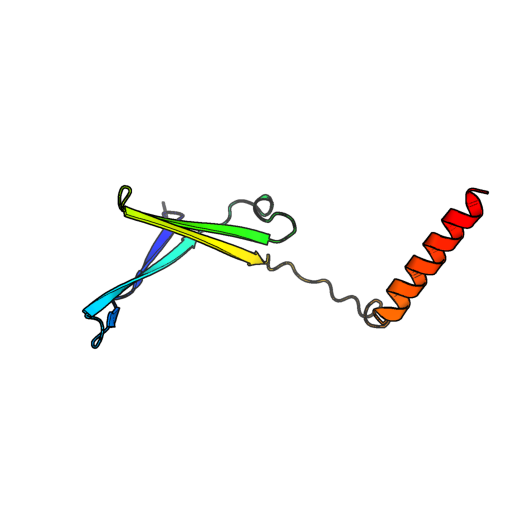1
ATOM 719 C C . GLU A 1 87 ? 29.856 23.657 -17.931 1.00 74.50 87 GLU A C 1
ATOM 721 O O . GLU A 1 87 ? 29.570 24.742 -18.446 1.00 74.50 87 GLU A O 1
ATOM 726 N N . MET A 1 88 ? 30.918 22.950 -18.336 1.00 73.94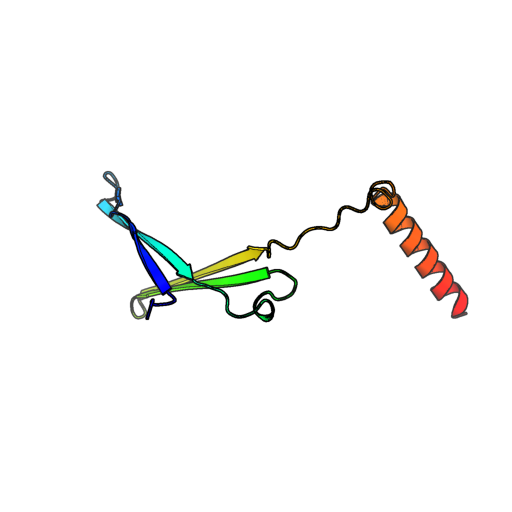 88 MET A N 1
ATOM 727 C CA . MET A 1 88 ? 31.799 23.397 -19.419 1.00 73.94 88 MET A CA 1
ATOM 728 C C . MET A 1 88 ? 31.081 23.460 -20.772 1.00 73.94 88 MET A C 1
ATOM 730 O O . MET A 1 88 ? 31.348 24.363 -21.566 1.00 73.94 88 MET A O 1
ATOM 734 N N . GLU A 1 89 ? 30.176 22.523 -21.055 1.00 75.38 89 GLU A N 1
ATOM 735 C CA . GLU A 1 89 ? 29.376 22.536 -22.285 1.00 75.38 89 GLU A CA 1
ATOM 736 C C . GLU A 1 89 ? 28.325 23.662 -22.275 1.00 75.38 89 GLU A C 1
ATOM 738 O O . GLU A 1 89 ? 28.149 24.339 -23.291 1.00 75.38 89 GLU A O 1
ATOM 743 N N . MET A 1 90 ? 27.714 23.962 -21.124 1.00 69.81 90 MET A N 1
ATOM 744 C CA . MET A 1 90 ? 26.791 25.097 -20.973 1.00 69.81 90 MET A CA 1
ATOM 745 C C . MET A 1 90 ? 27.489 26.451 -21.177 1.00 69.81 90 MET A C 1
ATOM 747 O O . MET A 1 90 ? 27.000 27.281 -21.944 1.00 69.81 90 MET A O 1
ATOM 751 N N . GLN A 1 91 ? 28.685 26.652 -20.611 1.00 72.75 91 GLN A N 1
ATOM 752 C CA . GLN A 1 91 ? 29.458 27.886 -20.825 1.00 72.75 91 GLN A CA 1
ATOM 753 C C . GLN A 1 91 ? 29.915 28.072 -22.282 1.00 72.75 91 GLN A C 1
ATOM 755 O O . GLN A 1 91 ? 30.077 29.203 -22.749 1.00 72.75 91 GLN A O 1
ATOM 760 N N . LYS A 1 92 ? 30.140 26.982 -23.028 1.00 72.19 92 LYS A N 1
ATOM 761 C CA . LYS A 1 92 ? 30.465 27.055 -24.464 1.00 72.19 92 LYS A CA 1
ATOM 762 C C . LYS A 1 92 ? 29.267 27.485 -25.302 1.00 72.19 92 LYS A C 1
ATOM 764 O O . LYS A 1 92 ? 29.459 28.185 -26.293 1.00 72.19 92 LYS A O 1
ATOM 769 N N . LEU A 1 93 ? 28.058 27.076 -24.922 1.00 67.69 93 LEU A N 1
ATOM 770 C CA . LEU A 1 93 ? 26.827 27.478 -25.600 1.00 67.69 93 LEU A CA 1
ATOM 771 C C . LEU A 1 93 ? 26.511 28.956 -25.350 1.00 67.69 93 LEU A C 1
ATOM 773 O O . LEU A 1 93 ? 26.178 29.667 -26.295 1.00 67.69 93 LEU A O 1
ATOM 777 N N . GLU A 1 94 ? 26.725 29.448 -24.128 1.00 66.31 94 GLU A N 1
ATOM 778 C CA . GLU A 1 94 ? 26.554 30.870 -23.794 1.00 66.31 94 GLU A CA 1
ATOM 779 C C . GLU A 1 94 ? 27.549 31.768 -24.543 1.00 66.31 94 GLU A C 1
ATOM 781 O O . GLU A 1 94 ? 27.167 32.797 -25.098 1.00 66.31 94 GLU A O 1
ATOM 786 N N . LYS A 1 95 ? 28.815 31.345 -24.664 1.00 65.12 95 LYS A N 1
ATOM 787 C CA . LYS A 1 95 ? 29.837 32.073 -25.441 1.00 65.12 95 LYS A CA 1
ATOM 788 C C . LYS A 1 95 ? 29.594 32.076 -26.949 1.00 65.12 95 LYS A C 1
ATOM 790 O O . LYS A 1 95 ? 30.231 32.847 -27.654 1.00 65.12 95 LYS A O 1
ATOM 795 N N . LYS A 1 96 ? 28.710 31.213 -27.452 1.00 61.97 96 LYS A N 1
ATOM 796 C CA . LYS A 1 96 ? 28.354 31.135 -28.875 1.00 61.97 96 LYS A CA 1
ATOM 797 C C . LYS A 1 96 ? 27.156 32.022 -29.233 1.00 61.97 96 LYS A C 1
ATOM 799 O O . LYS A 1 96 ? 26.811 32.108 -30.408 1.00 61.97 96 LYS A O 1
ATOM 804 N N . SER A 1 97 ? 26.523 32.640 -28.232 1.00 57.75 97 SER A N 1
ATOM 805 C CA . SER A 1 97 ? 25.352 33.508 -28.386 1.00 57.75 97 SER A CA 1
ATOM 806 C C . SER A 1 97 ? 25.676 35.011 -28.319 1.00 57.75 97 SER A C 1
ATOM 808 O O . SER A 1 97 ? 24.745 35.809 -28.426 1.00 57.75 97 SER A O 1
ATOM 810 N N . ASN A 1 98 ? 26.951 35.394 -28.164 1.00 52.03 98 ASN A N 1
ATOM 811 C CA . ASN A 1 98 ? 27.437 36.780 -28.239 1.00 52.03 98 ASN A CA 1
ATOM 812 C C . ASN A 1 98 ? 28.400 36.960 -29.412 1.00 52.03 98 ASN A C 1
ATOM 814 O O . ASN A 1 98 ? 29.291 36.094 -29.566 1.00 52.03 98 ASN A O 1
#

Radius of gyration: 24.43 Å; chains: 1; bounding box: 54×56×54 Å

Foldseek 3Di:
DDDQWDKDWDDWDADPPPRDIDTDIDTHHDDPDPVCQDVQKHKDKDWDDDPVPDIDIDIDIDGHPDPDPDDPVVVPQDPVNVVVVVVVVVVVVVVVVD

Secondary structure (DSSP, 8-state):
---SEEEEEPPPEEPTTT--EE--EEEEE--S-GGGSBTTEEEEEEEEEETTTEEEEEEEEEE--------TTTTTS-HHHHHHHHHHHHHHHHTT--

Sequence (98 aa):
MANPFDIIKYDVIKDADTKLETRTIGLHFLLPSPLLFVKGKLMLQCTARIHDLYYSEVIKFIEEDRPQVYFPSLSYLSDEEYNQRNEMEMQKLEKKSN

Organism: NCBI:txid35572